Protein AF-A0A974MRX4-F1 (afdb_monomer)

pLDDT: mean 82.76, std 5.67, range [52.56, 91.94]

Organism: Campylobacter fetus (NCBI:txid196)

Structure (mmCIF, N/CA/C/O backbone):
data_AF-A0A974MRX4-F1
#
_entry.id   AF-A0A974MRX4-F1
#
loop_
_atom_site.group_PDB
_atom_site.id
_atom_site.type_symbol
_atom_site.label_atom_id
_atom_site.label_alt_id
_atom_site.label_comp_id
_atom_site.label_asym_id
_atom_site.label_entity_id
_atom_site.label_seq_id
_atom_site.pdbx_PDB_ins_code
_atom_site.Cartn_x
_atom_site.Cartn_y
_atom_site.Cartn_z
_atom_site.occupancy
_atom_site.B_iso_or_equiv
_atom_site.auth_seq_id
_atom_site.auth_comp_id
_atom_site.auth_asym_id
_atom_site.auth_atom_id
_atom_site.pdbx_PDB_model_num
ATOM 1 N N . MET A 1 1 ? -19.038 -5.194 18.016 1.00 66.44 1 MET A N 1
ATOM 2 C CA .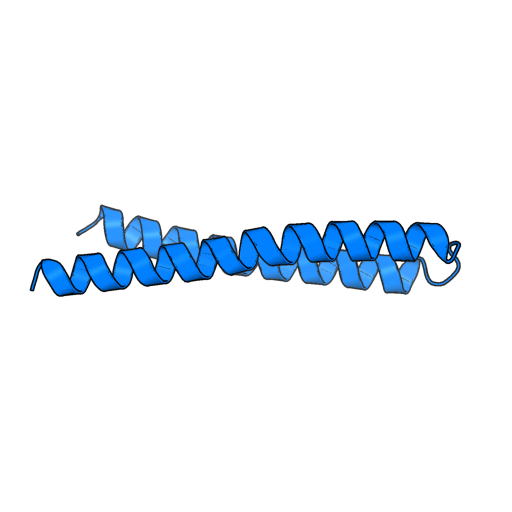 MET A 1 1 ? -17.631 -5.663 18.099 1.00 66.44 1 MET A CA 1
ATOM 3 C C . MET A 1 1 ? -17.225 -6.393 16.824 1.00 66.44 1 MET A C 1
ATOM 5 O O . MET A 1 1 ? -16.128 -6.158 16.343 1.00 66.44 1 MET A O 1
ATOM 9 N N . GLU A 1 2 ? -18.127 -7.189 16.250 1.00 80.88 2 GLU A N 1
ATOM 10 C CA . GLU A 1 2 ? -17.990 -7.872 14.954 1.00 80.88 2 GLU A CA 1
ATOM 11 C C . GLU A 1 2 ? -17.522 -6.957 13.806 1.00 80.88 2 GLU A C 1
ATOM 13 O O . GLU A 1 2 ? -16.448 -7.191 13.264 1.00 80.88 2 GLU A O 1
ATOM 18 N N . THR A 1 3 ? -18.183 -5.815 13.582 1.00 81.38 3 THR A N 1
ATOM 19 C CA . THR A 1 3 ? -17.803 -4.817 12.555 1.00 81.38 3 THR A CA 1
ATOM 20 C C . THR A 1 3 ? -16.358 -4.304 12.672 1.00 81.38 3 THR A C 1
ATOM 22 O O . THR A 1 3 ? -15.711 -3.996 11.679 1.00 81.38 3 THR A O 1
ATOM 25 N N . ILE A 1 4 ? -15.805 -4.214 13.890 1.00 8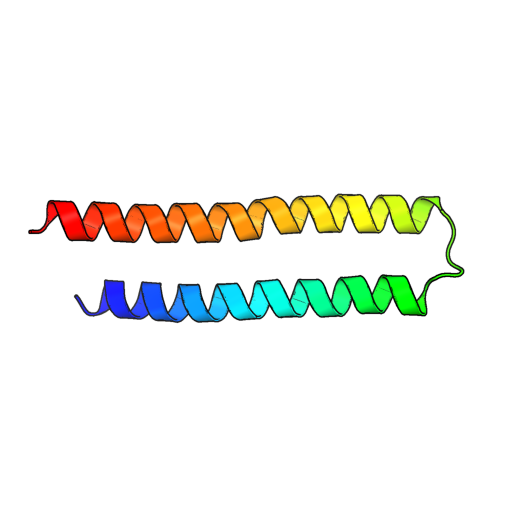1.75 4 ILE A N 1
ATOM 26 C CA . ILE A 1 4 ? -14.406 -3.790 14.093 1.00 81.75 4 ILE A CA 1
ATOM 27 C C . ILE A 1 4 ? -13.430 -4.914 13.754 1.00 81.75 4 ILE A C 1
ATOM 29 O O . ILE A 1 4 ? -12.330 -4.654 13.267 1.00 81.75 4 ILE A O 1
ATOM 33 N N . ASN A 1 5 ? -13.811 -6.160 14.025 1.00 84.31 5 ASN A N 1
ATOM 34 C CA . ASN A 1 5 ? -13.000 -7.315 13.667 1.00 84.31 5 ASN A CA 1
ATOM 35 C C . ASN A 1 5 ? -12.985 -7.520 12.147 1.00 84.31 5 ASN A C 1
ATOM 37 O O . ASN A 1 5 ? -11.921 -7.804 11.599 1.00 84.31 5 ASN A O 1
ATOM 41 N N . GLU A 1 6 ? -14.110 -7.277 11.471 1.00 85.62 6 GLU A N 1
ATOM 42 C CA . GLU A 1 6 ? -14.191 -7.213 10.008 1.00 85.62 6 GLU A CA 1
ATOM 43 C C . GLU A 1 6 ? -13.278 -6.116 9.453 1.00 85.62 6 GLU A C 1
ATOM 45 O O . GLU A 1 6 ? -12.379 -6.424 8.675 1.00 85.62 6 GLU A O 1
ATOM 50 N N . LEU A 1 7 ? -13.379 -4.875 9.954 1.00 83.69 7 LEU A N 1
ATOM 51 C CA . LEU A 1 7 ? -12.498 -3.776 9.525 1.00 83.69 7 LEU A CA 1
ATOM 52 C C . LEU A 1 7 ? -11.006 -4.094 9.723 1.00 83.69 7 LEU A C 1
ATOM 54 O O . LEU A 1 7 ? -10.166 -3.737 8.900 1.00 83.69 7 LEU A O 1
ATOM 58 N N . LYS A 1 8 ? -10.642 -4.767 10.823 1.00 83.62 8 LYS A N 1
ATOM 59 C CA . LYS A 1 8 ? -9.257 -5.208 11.068 1.00 83.62 8 LYS A CA 1
ATOM 60 C C . LYS A 1 8 ? -8.806 -6.279 10.073 1.00 83.62 8 LYS A C 1
ATOM 62 O O . LYS A 1 8 ? -7.642 -6.266 9.666 1.00 83.62 8 LYS A O 1
ATOM 67 N N . SER A 1 9 ? -9.696 -7.202 9.712 1.00 86.94 9 SER A N 1
ATOM 68 C CA . SER A 1 9 ? -9.441 -8.223 8.693 1.00 86.94 9 SER A CA 1
ATOM 69 C C . SER A 1 9 ? -9.234 -7.579 7.320 1.00 86.94 9 SER A C 1
ATOM 71 O O . SER A 1 9 ? -8.220 -7.832 6.665 1.00 86.94 9 SER A O 1
ATOM 73 N N . GLU A 1 10 ? -10.115 -6.653 6.938 1.00 85.19 10 GLU A N 1
ATOM 74 C CA . GLU A 1 10 ? -10.005 -5.898 5.689 1.00 85.19 10 GLU A CA 1
ATOM 75 C C . GLU A 1 10 ? -8.730 -5.055 5.637 1.00 85.19 10 GLU A C 1
ATOM 77 O O . GLU A 1 10 ? -8.023 -5.081 4.634 1.00 85.19 10 GLU A O 1
ATOM 82 N N . LEU A 1 11 ? -8.340 -4.395 6.733 1.00 86.62 11 LEU A N 1
ATOM 83 C CA . LEU A 1 11 ? -7.066 -3.670 6.806 1.00 86.62 11 LEU A CA 1
ATOM 84 C C . LEU A 1 11 ? -5.851 -4.575 6.583 1.00 86.62 11 LEU A C 1
ATOM 86 O O . LEU A 1 11 ? -4.869 -4.157 5.964 1.00 86.62 11 LEU A O 1
ATOM 90 N N . ARG A 1 12 ? -5.886 -5.815 7.086 1.00 86.75 12 ARG A N 1
ATOM 91 C CA . ARG A 1 12 ? -4.812 -6.788 6.845 1.00 86.75 12 ARG A CA 1
ATOM 92 C C . ARG A 1 12 ? -4.756 -7.172 5.367 1.00 86.75 12 ARG A C 1
ATOM 94 O O . ARG A 1 12 ? -3.656 -7.215 4.817 1.00 86.75 12 ARG A O 1
ATOM 101 N N . LEU A 1 13 ? -5.904 -7.411 4.735 1.00 86.31 13 LEU A N 1
ATOM 102 C CA . LEU A 1 13 ? -5.985 -7.677 3.298 1.00 86.31 13 LEU A CA 1
ATOM 103 C C . LEU A 1 13 ? -5.456 -6.487 2.489 1.00 86.31 13 LEU A C 1
ATOM 105 O O . LEU A 1 13 ? -4.617 -6.661 1.609 1.00 86.31 13 LEU A O 1
ATOM 109 N N . PHE A 1 14 ? -5.863 -5.272 2.851 1.00 83.25 14 PHE A N 1
ATOM 110 C CA . PHE A 1 14 ? -5.432 -4.038 2.204 1.00 83.25 14 PHE A CA 1
ATOM 111 C C . PHE A 1 14 ? -3.910 -3.872 2.261 1.00 83.25 14 PHE A C 1
ATOM 113 O O . PHE A 1 14 ? -3.275 -3.587 1.250 1.00 83.25 14 PHE A O 1
ATOM 120 N N . LYS A 1 15 ? -3.286 -4.163 3.411 1.00 84.31 15 LYS A N 1
ATOM 121 C CA . LYS A 1 15 ? -1.821 -4.185 3.545 1.00 84.31 15 LYS A CA 1
ATOM 122 C C . LYS A 1 15 ? -1.156 -5.165 2.568 1.00 84.31 15 LYS A C 1
ATOM 124 O O . LYS A 1 15 ? -0.115 -4.837 2.005 1.00 84.31 15 LYS A O 1
ATOM 129 N N . ILE A 1 16 ? -1.721 -6.360 2.386 1.00 88.06 16 ILE A N 1
ATOM 130 C CA . ILE A 1 16 ? -1.184 -7.369 1.458 1.00 88.06 16 ILE A CA 1
ATOM 131 C C . ILE A 1 16 ? -1.293 -6.872 0.014 1.00 88.06 16 ILE A C 1
ATOM 133 O O . ILE A 1 16 ? -0.316 -6.953 -0.726 1.00 88.06 16 ILE A O 1
ATOM 137 N N . VAL A 1 17 ? -2.445 -6.308 -0.364 1.00 85.19 17 VAL A N 1
ATOM 138 C CA . VAL A 1 17 ? -2.676 -5.733 -1.699 1.00 85.19 17 VAL A CA 1
ATOM 139 C C . VAL A 1 17 ? -1.678 -4.620 -1.996 1.00 85.19 17 VAL A C 1
ATOM 141 O O . VAL A 1 17 ? -1.077 -4.623 -3.067 1.00 85.19 17 VAL A O 1
ATOM 144 N N . ILE A 1 18 ? -1.440 -3.723 -1.031 1.00 82.38 18 ILE A N 1
ATOM 145 C CA . ILE A 1 18 ? -0.410 -2.687 -1.139 1.00 82.38 18 ILE A CA 1
ATOM 146 C C . ILE A 1 18 ? 0.925 -3.352 -1.480 1.00 82.38 18 ILE A C 1
ATOM 148 O O . ILE A 1 18 ? 1.453 -3.120 -2.561 1.00 82.38 18 ILE A O 1
ATOM 152 N N . ILE A 1 19 ? 1.431 -4.249 -0.629 1.00 85.75 19 ILE A N 1
ATOM 153 C CA . ILE A 1 19 ? 2.731 -4.915 -0.836 1.00 8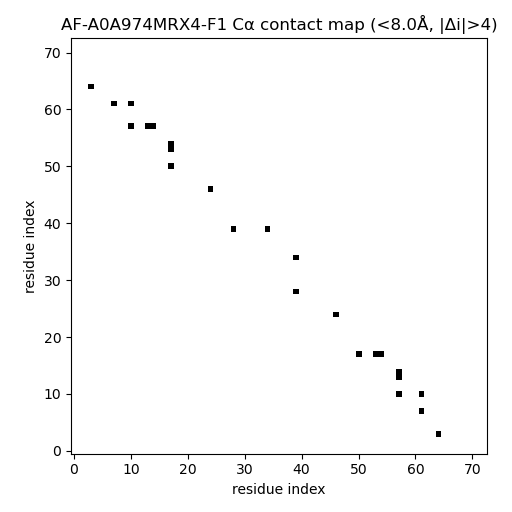5.75 19 ILE A CA 1
ATOM 154 C C . ILE A 1 19 ? 2.819 -5.615 -2.206 1.00 85.75 19 ILE A C 1
ATOM 156 O O . ILE A 1 19 ? 3.862 -5.550 -2.856 1.00 85.75 19 ILE A O 1
ATOM 160 N N . ALA A 1 20 ? 1.741 -6.250 -2.671 1.00 87.00 20 ALA A N 1
ATOM 161 C CA . ALA A 1 20 ? 1.705 -6.905 -3.976 1.00 87.00 20 ALA A CA 1
ATOM 162 C C . ALA A 1 20 ? 1.839 -5.907 -5.139 1.00 87.00 20 ALA A C 1
ATOM 164 O O . ALA A 1 20 ? 2.652 -6.127 -6.037 1.00 87.00 20 ALA A O 1
ATOM 165 N N . ILE A 1 21 ? 1.107 -4.788 -5.096 1.00 83.31 21 ILE A N 1
ATOM 166 C CA . ILE A 1 21 ? 1.233 -3.702 -6.081 1.00 83.31 21 ILE A CA 1
ATOM 167 C C . ILE A 1 21 ? 2.671 -3.166 -6.082 1.00 83.31 21 ILE A C 1
ATOM 169 O O . ILE A 1 21 ? 3.264 -3.014 -7.147 1.00 83.31 21 ILE A O 1
ATOM 173 N N . PHE A 1 22 ? 3.272 -2.976 -4.900 1.00 81.88 22 PHE A N 1
ATOM 174 C CA . PHE A 1 22 ? 4.683 -2.590 -4.764 1.00 81.88 22 PHE A CA 1
ATOM 175 C C . PHE A 1 22 ? 5.624 -3.557 -5.481 1.00 81.88 22 PHE A C 1
ATOM 177 O O . PHE A 1 22 ? 6.474 -3.126 -6.261 1.00 81.88 22 PHE A O 1
ATOM 184 N N . GLY A 1 23 ? 5.458 -4.857 -5.239 1.00 84.06 23 GLY A N 1
ATOM 185 C CA . GLY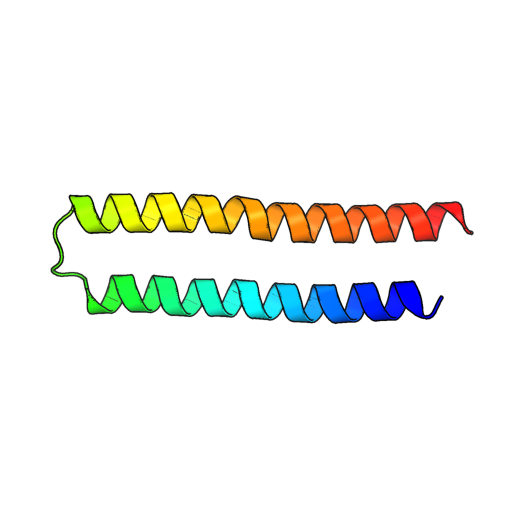 A 1 23 ? 6.275 -5.893 -5.863 1.00 84.06 23 GLY A CA 1
ATOM 186 C C . GLY A 1 23 ? 6.161 -5.889 -7.387 1.00 84.06 23 GLY A C 1
ATOM 187 O O . GLY A 1 23 ? 7.181 -5.880 -8.072 1.00 84.06 23 GLY A O 1
ATOM 188 N N . ILE A 1 24 ? 4.937 -5.830 -7.919 1.00 85.19 24 ILE A N 1
ATOM 189 C CA . ILE A 1 24 ? 4.685 -5.802 -9.369 1.00 85.19 24 ILE A CA 1
ATOM 190 C C . ILE A 1 24 ? 5.307 -4.554 -10.001 1.00 85.19 24 ILE A C 1
ATOM 192 O O . ILE A 1 24 ? 5.934 -4.644 -11.056 1.00 85.19 24 ILE A O 1
ATOM 196 N N . CYS A 1 25 ? 5.187 -3.395 -9.352 1.00 80.69 25 CYS A N 1
ATOM 197 C CA . CYS A 1 25 ? 5.736 -2.155 -9.883 1.00 80.69 25 CYS A CA 1
ATOM 198 C C . CYS A 1 25 ? 7.273 -2.136 -9.899 1.00 80.69 25 CYS A C 1
ATOM 200 O O . CYS A 1 25 ? 7.874 -1.700 -10.880 1.00 80.69 25 CYS A O 1
ATOM 202 N N . LEU A 1 2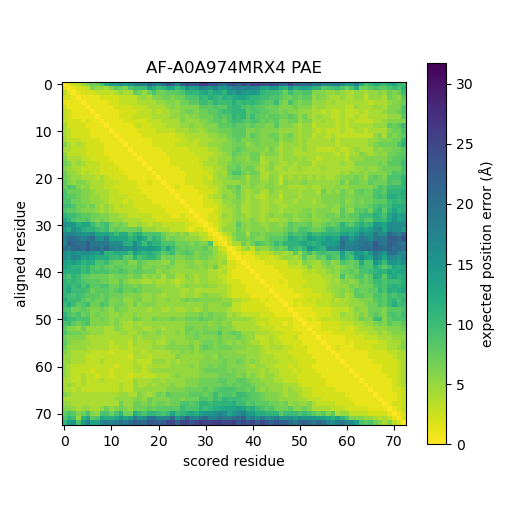6 ? 7.921 -2.650 -8.850 1.00 81.44 26 LEU A N 1
ATOM 203 C CA . LEU A 1 26 ? 9.381 -2.796 -8.812 1.00 81.44 26 LEU A CA 1
ATOM 204 C C . LEU A 1 26 ? 9.881 -3.814 -9.844 1.00 81.44 26 LEU A C 1
ATOM 206 O O . LEU A 1 26 ? 10.903 -3.598 -10.500 1.00 81.44 26 LEU A O 1
ATOM 210 N N . PHE A 1 27 ? 9.139 -4.906 -10.024 1.00 85.06 27 PHE A N 1
ATOM 211 C CA . PHE A 1 27 ? 9.422 -5.901 -11.051 1.00 85.06 27 PHE A CA 1
ATOM 212 C C . PHE A 1 27 ? 9.319 -5.292 -12.454 1.00 85.06 27 PHE A C 1
ATOM 214 O O . PHE A 1 27 ? 10.236 -5.454 -13.255 1.00 85.06 27 PHE A O 1
ATOM 221 N N . TYR A 1 28 ? 8.268 -4.512 -12.730 1.00 82.94 28 TYR A N 1
ATOM 222 C CA . TYR A 1 28 ? 8.109 -3.802 -14.000 1.00 82.94 28 TYR A CA 1
ATOM 223 C C . TYR A 1 28 ? 9.315 -2.903 -14.307 1.00 82.94 28 TYR A C 1
ATOM 225 O O . TYR A 1 28 ? 9.860 -2.988 -15.406 1.00 82.94 28 TYR A O 1
ATOM 233 N N . LEU A 1 29 ? 9.780 -2.115 -13.331 1.00 79.25 29 LEU A N 1
ATOM 234 C CA . LEU A 1 29 ? 10.960 -1.252 -13.485 1.00 79.25 29 LEU A CA 1
ATOM 235 C C . LEU A 1 29 ? 12.248 -2.036 -13.753 1.00 79.25 29 LEU A C 1
ATOM 237 O O . LEU A 1 29 ? 13.115 -1.555 -14.479 1.00 79.25 29 LEU A O 1
ATOM 241 N N . THR A 1 30 ? 12.362 -3.232 -13.177 1.00 80.75 30 THR A N 1
ATOM 242 C CA . THR A 1 30 ? 13.523 -4.109 -13.364 1.00 80.75 30 THR A CA 1
ATOM 243 C C . THR A 1 30 ? 13.534 -4.710 -14.770 1.00 80.75 30 THR A C 1
ATOM 245 O O . THR A 1 30 ? 14.577 -4.739 -15.410 1.00 80.75 30 THR A O 1
ATOM 248 N N . PHE A 1 31 ? 12.378 -5.149 -15.275 1.00 82.75 31 PHE A N 1
ATOM 249 C CA . PHE A 1 31 ? 12.251 -5.744 -16.613 1.00 82.75 31 PHE A CA 1
ATOM 250 C C . PHE A 1 31 ? 12.286 -4.718 -17.746 1.00 82.75 31 PHE A C 1
ATOM 252 O O . PHE A 1 31 ? 12.705 -5.039 -18.852 1.00 82.75 31 PHE A O 1
ATOM 259 N N . HIS A 1 32 ? 11.861 -3.487 -17.475 1.00 82.00 32 HIS A N 1
ATOM 260 C CA . HIS A 1 32 ? 11.830 -2.399 -18.450 1.00 82.00 32 HIS A CA 1
ATOM 261 C C . HIS A 1 32 ? 12.945 -1.380 -18.179 1.00 82.00 32 HIS A C 1
ATOM 263 O O . HIS A 1 32 ? 12.786 -0.178 -18.410 1.00 82.00 32 HIS A O 1
ATOM 269 N N . SER A 1 33 ? 14.102 -1.856 -17.704 1.00 74.50 33 SER A N 1
ATOM 270 C CA . SER A 1 33 ? 15.288 -1.033 -17.433 1.00 74.50 33 SER A CA 1
ATOM 271 C C . SER A 1 33 ? 15.796 -0.277 -18.657 1.00 74.50 33 SER A C 1
ATOM 273 O O . SER A 1 33 ? 16.515 0.706 -18.497 1.00 74.50 33 SER A O 1
ATOM 275 N N . ASP A 1 34 ? 15.384 -0.679 -19.856 1.00 82.38 34 ASP A N 1
ATOM 276 C CA . ASP A 1 34 ? 15.826 -0.094 -21.122 1.00 82.38 34 ASP 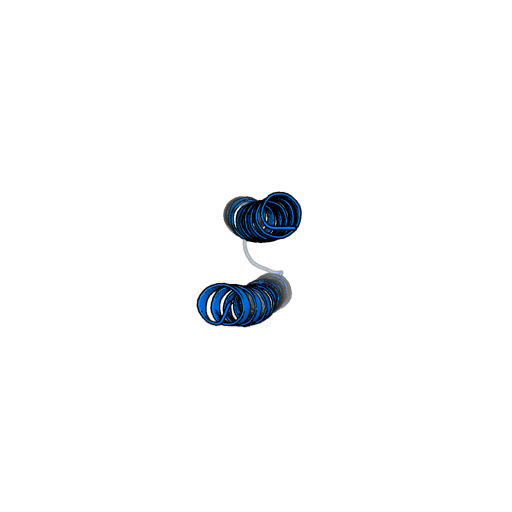A CA 1
ATOM 277 C C . ASP A 1 34 ? 14.819 0.927 -21.682 1.00 82.38 34 ASP A C 1
ATOM 279 O O . ASP A 1 34 ? 15.097 1.592 -22.678 1.00 82.38 34 ASP A O 1
ATOM 283 N N . GLN A 1 35 ? 13.660 1.110 -21.028 1.00 77.62 35 GLN A N 1
ATOM 284 C CA . GLN A 1 35 ? 12.704 2.164 -21.387 1.00 77.62 35 GLN A CA 1
ATOM 285 C C . GLN A 1 35 ? 13.288 3.567 -21.162 1.00 77.62 35 GLN A C 1
ATOM 287 O O . GLN A 1 35 ? 14.190 3.778 -20.336 1.00 77.62 35 GLN A O 1
ATOM 292 N N . GLY A 1 36 ? 12.737 4.543 -21.888 1.00 79.31 36 GLY A N 1
ATOM 293 C CA . GLY A 1 36 ? 13.143 5.939 -21.804 1.00 79.31 36 GLY A CA 1
ATOM 294 C C . GLY A 1 36 ? 13.035 6.495 -20.382 1.00 79.31 36 GLY A C 1
ATOM 295 O O . GLY A 1 36 ? 12.181 6.101 -19.588 1.00 79.31 36 GLY A O 1
ATOM 296 N N . ILE A 1 37 ? 13.917 7.441 -20.048 1.00 79.44 37 ILE A N 1
ATOM 297 C CA . ILE A 1 37 ? 13.961 8.079 -18.719 1.00 79.44 37 ILE A CA 1
ATOM 298 C C . ILE A 1 37 ? 12.607 8.717 -18.366 1.00 79.44 37 ILE A C 1
ATOM 300 O O . ILE A 1 37 ? 12.174 8.636 -17.220 1.00 79.44 37 ILE A O 1
ATOM 304 N N . PHE A 1 38 ? 11.922 9.304 -19.352 1.00 75.62 38 PHE A N 1
ATOM 305 C CA . PHE A 1 38 ? 10.614 9.931 -19.167 1.00 75.62 38 PHE A CA 1
ATOM 306 C C . PHE A 1 38 ? 9.546 8.936 -18.684 1.00 75.62 38 PHE A C 1
ATOM 308 O O . PHE A 1 38 ? 8.884 9.202 -17.683 1.00 75.62 38 PHE A O 1
ATOM 315 N N . ASP A 1 39 ? 9.449 7.757 -19.307 1.00 77.50 39 ASP A N 1
ATOM 316 C CA . ASP A 1 39 ? 8.464 6.729 -18.939 1.00 77.50 39 ASP A CA 1
ATOM 317 C C . ASP A 1 39 ? 8.679 6.226 -17.508 1.00 77.50 39 ASP A C 1
ATOM 319 O O . ASP A 1 39 ? 7.728 6.051 -16.744 1.00 77.50 39 ASP A O 1
ATOM 323 N N . LYS A 1 40 ? 9.945 6.076 -17.101 1.00 78.75 40 LYS A N 1
ATOM 324 C CA . LYS A 1 40 ? 10.308 5.695 -15.730 1.00 78.75 40 LYS A CA 1
ATOM 325 C C . LYS A 1 40 ? 9.928 6.766 -14.716 1.00 78.75 40 LYS A C 1
ATOM 327 O O . LYS A 1 40 ? 9.436 6.425 -13.644 1.00 78.75 40 LYS A O 1
ATOM 332 N N . VAL A 1 41 ? 10.134 8.046 -15.035 1.00 80.88 41 VAL A N 1
ATOM 333 C CA . VAL A 1 41 ? 9.735 9.160 -14.160 1.00 80.88 41 VAL A CA 1
ATOM 334 C C . VAL A 1 41 ? 8.215 9.210 -14.021 1.00 80.88 41 VAL A C 1
ATOM 336 O O . VAL A 1 41 ? 7.726 9.240 -12.896 1.00 80.88 41 VAL A O 1
ATOM 339 N N . CYS A 1 42 ? 7.462 9.132 -15.123 1.00 81.06 42 CYS A N 1
ATOM 340 C CA . CYS A 1 42 ? 5.998 9.088 -15.086 1.00 81.06 42 CYS A CA 1
ATOM 341 C C . CYS A 1 42 ? 5.484 7.903 -14.259 1.00 81.06 42 CYS A C 1
ATOM 343 O O . CYS A 1 42 ? 4.605 8.076 -13.411 1.00 81.06 42 CYS A O 1
ATOM 345 N N . PHE A 1 43 ? 6.071 6.721 -14.455 1.00 83.31 43 PHE A N 1
ATOM 346 C CA . PHE A 1 43 ? 5.743 5.531 -13.682 1.00 83.31 43 PHE A CA 1
ATOM 347 C C . PHE A 1 43 ? 6.033 5.718 -12.189 1.00 83.31 43 PHE A C 1
ATOM 349 O O . PHE A 1 43 ? 5.161 5.462 -11.364 1.00 83.31 43 PHE A O 1
ATOM 356 N N . LEU A 1 44 ? 7.224 6.206 -11.827 1.00 81.31 44 LEU A N 1
ATOM 357 C CA . LEU A 1 44 ? 7.616 6.442 -10.434 1.00 81.31 44 LEU A CA 1
ATOM 358 C C . LEU A 1 44 ? 6.758 7.519 -9.760 1.00 81.31 44 LEU A C 1
ATOM 360 O O . LEU A 1 44 ? 6.410 7.367 -8.592 1.00 81.31 44 LEU A O 1
ATOM 364 N N . SER A 1 45 ? 6.381 8.581 -10.475 1.00 81.81 45 SER A N 1
ATOM 365 C CA . SER A 1 45 ? 5.485 9.620 -9.957 1.00 81.81 45 SER A CA 1
ATOM 366 C C . SER A 1 45 ? 4.080 9.078 -9.697 1.00 81.81 45 SER A C 1
ATOM 368 O O . SER A 1 45 ? 3.526 9.311 -8.623 1.00 81.81 45 SER A O 1
ATOM 370 N N . PHE A 1 46 ? 3.516 8.311 -10.635 1.00 81.38 46 PHE A N 1
ATOM 371 C CA . PHE A 1 46 ? 2.214 7.668 -10.448 1.00 81.38 46 PHE A CA 1
ATOM 372 C C . PHE A 1 46 ? 2.252 6.624 -9.324 1.00 81.38 46 PHE A C 1
ATOM 374 O O . PHE A 1 46 ? 1.370 6.583 -8.466 1.00 81.38 46 PHE A O 1
ATOM 381 N N . PHE A 1 47 ? 3.319 5.828 -9.275 1.00 81.38 47 PHE A N 1
ATOM 382 C CA . PHE A 1 47 ? 3.562 4.849 -8.226 1.00 81.38 47 PHE A CA 1
ATOM 383 C C . PHE A 1 47 ? 3.676 5.497 -6.845 1.00 81.38 47 PHE A C 1
ATOM 385 O O . PHE A 1 47 ? 3.015 5.052 -5.910 1.00 81.38 47 PHE A O 1
ATOM 392 N N . GLY A 1 48 ? 4.444 6.581 -6.719 1.00 81.50 48 GLY A N 1
ATOM 393 C CA . GLY A 1 48 ? 4.573 7.345 -5.478 1.00 81.50 48 GLY A CA 1
ATOM 394 C C . GLY A 1 48 ? 3.260 8.006 -5.044 1.00 81.50 48 GLY A C 1
ATOM 395 O O . GLY A 1 48 ? 2.948 8.040 -3.854 1.00 81.50 48 GLY A O 1
ATOM 396 N N . TYR A 1 49 ? 2.446 8.470 -5.995 1.00 82.94 49 TYR A N 1
ATOM 397 C CA . TYR A 1 49 ? 1.111 8.998 -5.711 1.00 82.94 49 TYR A CA 1
ATOM 398 C C . TYR A 1 49 ? 0.184 7.917 -5.133 1.00 82.94 49 TYR A C 1
ATOM 400 O O . TYR A 1 49 ? -0.399 8.103 -4.061 1.00 82.94 49 TYR A O 1
ATOM 408 N N . LEU A 1 50 ? 0.099 6.754 -5.788 1.00 79.38 50 LEU A N 1
ATOM 409 C CA . LEU A 1 50 ? -0.670 5.619 -5.272 1.00 79.38 50 LEU A CA 1
ATOM 410 C C . LEU A 1 50 ? -0.131 5.170 -3.908 1.00 79.38 50 LEU A C 1
ATOM 412 O O . LEU A 1 50 ? -0.907 4.997 -2.969 1.00 79.38 50 LEU A O 1
ATOM 416 N N . GLN A 1 51 ? 1.192 5.059 -3.766 1.00 77.31 51 GLN A N 1
ATOM 417 C CA . GLN A 1 51 ? 1.855 4.717 -2.509 1.00 77.31 51 GLN A CA 1
ATOM 418 C C . GLN A 1 51 ? 1.342 5.566 -1.357 1.00 77.31 51 GLN A C 1
ATOM 420 O O . GLN A 1 51 ? 0.922 5.040 -0.326 1.00 77.31 51 GLN A O 1
ATOM 425 N N . TYR A 1 52 ? 1.381 6.880 -1.550 1.00 83.44 52 TYR A N 1
ATOM 426 C CA . TYR A 1 52 ? 1.001 7.840 -0.538 1.00 83.44 52 TYR A CA 1
ATOM 427 C C . TYR A 1 52 ? -0.452 7.639 -0.108 1.00 83.44 52 TYR A C 1
ATOM 429 O O . TYR A 1 52 ? -0.714 7.472 1.082 1.00 83.44 52 TYR A O 1
ATOM 437 N N . HIS A 1 53 ? -1.389 7.567 -1.056 1.00 82.06 53 HIS A N 1
ATOM 438 C CA . HIS A 1 53 ? -2.811 7.436 -0.738 1.00 82.06 53 HIS A CA 1
ATOM 439 C C . HIS A 1 53 ? -3.154 6.118 -0.042 1.00 82.06 53 HIS A C 1
ATOM 441 O O . HIS A 1 53 ? -3.889 6.115 0.947 1.00 82.06 53 HIS A O 1
ATOM 447 N N . PHE A 1 54 ? -2.591 5.004 -0.508 1.00 81.19 54 PHE A N 1
ATOM 448 C CA . PHE A 1 54 ? -2.851 3.694 0.078 1.00 81.19 54 PHE A CA 1
ATOM 449 C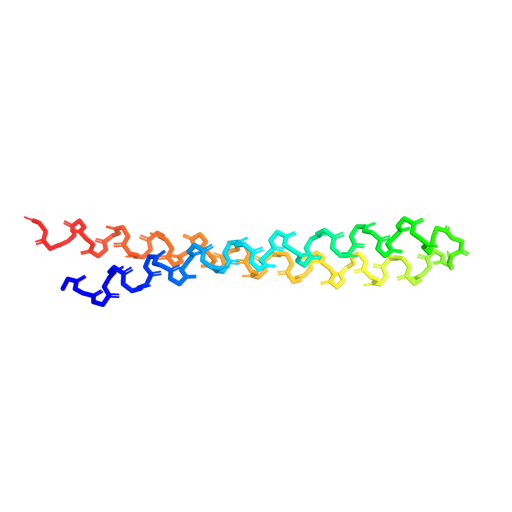 C . PHE A 1 54 ? -2.225 3.541 1.473 1.00 81.19 54 PHE A C 1
ATOM 451 O O . PHE A 1 54 ? -2.870 3.023 2.389 1.00 81.19 54 PHE A O 1
ATOM 458 N N . ILE A 1 55 ? -0.989 4.017 1.663 1.00 83.25 55 ILE A N 1
ATOM 459 C CA . ILE A 1 55 ? -0.300 3.960 2.959 1.00 83.25 55 ILE A CA 1
ATOM 460 C C . ILE A 1 55 ? -0.971 4.894 3.967 1.00 83.25 55 ILE A C 1
ATOM 462 O O . ILE A 1 55 ? -1.269 4.463 5.084 1.00 83.25 55 ILE A O 1
ATOM 466 N N . MET A 1 56 ? -1.244 6.144 3.582 1.00 86.12 56 MET A N 1
ATOM 467 C CA . MET A 1 56 ? -1.927 7.102 4.453 1.00 86.12 56 MET A CA 1
ATOM 468 C C . MET A 1 56 ? -3.318 6.605 4.833 1.00 86.12 56 MET A C 1
ATOM 470 O O . MET A 1 56 ? -3.646 6.599 6.016 1.00 86.12 56 MET A O 1
ATOM 474 N N . GLY A 1 57 ? -4.097 6.104 3.868 1.00 84.38 57 GLY A N 1
ATOM 475 C CA . GLY A 1 57 ? -5.410 5.516 4.133 1.00 84.38 57 GLY A CA 1
ATOM 476 C C . GLY A 1 57 ? -5.335 4.380 5.154 1.00 84.38 57 GLY A C 1
ATOM 477 O O . GLY A 1 57 ? -6.043 4.404 6.155 1.00 84.38 57 GLY A O 1
ATOM 478 N N . TYR A 1 58 ? -4.404 3.436 4.979 1.00 87.19 58 TYR A N 1
ATOM 479 C CA . TYR A 1 58 ? -4.205 2.342 5.934 1.00 87.19 58 TYR A CA 1
ATOM 480 C C . TYR A 1 58 ? -3.886 2.838 7.356 1.00 87.19 58 TYR A C 1
ATOM 482 O O . TYR A 1 58 ? -4.467 2.348 8.331 1.00 87.19 58 TYR A O 1
ATOM 490 N N . PHE A 1 59 ? -2.964 3.797 7.502 1.00 87.69 59 PHE A N 1
ATOM 491 C CA . PHE A 1 59 ? -2.572 4.307 8.818 1.00 87.69 59 PHE A CA 1
ATOM 492 C C . PHE A 1 59 ? -3.677 5.126 9.486 1.00 87.69 59 PHE A C 1
ATOM 494 O O . PHE A 1 59 ? -3.930 4.919 10.676 1.00 87.69 59 PHE A O 1
ATOM 501 N N . GLU A 1 60 ? -4.362 5.994 8.742 1.00 88.50 60 GLU A N 1
ATOM 502 C CA . GLU A 1 60 ? -5.476 6.792 9.260 1.00 88.50 60 GLU A CA 1
ATOM 503 C C . GLU A 1 60 ? -6.651 5.901 9.677 1.00 88.50 60 GLU A C 1
ATOM 505 O O . GLU A 1 60 ? -7.166 6.042 10.786 1.00 88.50 60 GLU A O 1
ATOM 510 N N . THR A 1 61 ? -7.015 4.893 8.877 1.00 88.19 61 THR A N 1
ATOM 511 C CA . THR A 1 61 ? -8.067 3.938 9.255 1.00 88.19 61 THR A CA 1
ATOM 512 C C . THR A 1 61 ? -7.667 3.122 10.486 1.00 88.19 61 THR A C 1
ATOM 514 O O . THR A 1 61 ? -8.461 2.97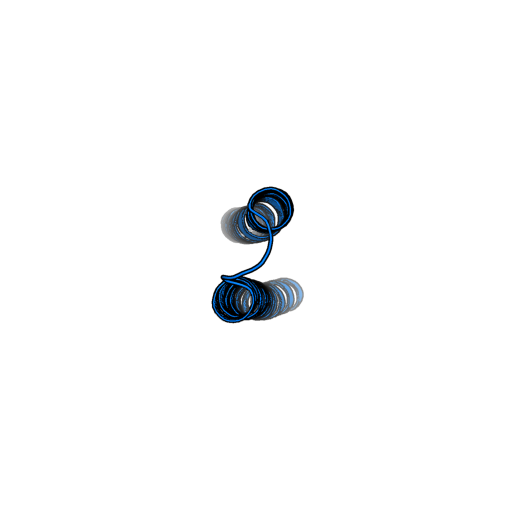5 11.418 1.00 88.19 61 THR A O 1
ATOM 517 N N . LYS A 1 62 ? -6.419 2.638 10.568 1.00 89.00 62 LYS A N 1
ATOM 518 C CA . LYS A 1 62 ? -5.919 1.935 11.763 1.00 89.00 62 LYS A CA 1
ATOM 519 C C . LYS A 1 62 ? -5.978 2.824 13.011 1.00 89.00 62 LYS A C 1
ATOM 521 O O . LYS A 1 62 ? -6.341 2.346 14.089 1.00 89.00 62 LYS A O 1
ATOM 526 N N . ARG A 1 63 ? -5.618 4.102 12.878 1.00 90.69 63 ARG A N 1
ATOM 527 C CA . ARG A 1 63 ? -5.677 5.093 13.958 1.00 90.69 63 ARG A CA 1
ATOM 528 C C . ARG A 1 63 ? -7.120 5.360 14.391 1.00 90.69 63 ARG A C 1
ATOM 530 O O . ARG A 1 63 ? -7.386 5.342 15.589 1.00 90.69 63 ARG A O 1
ATOM 537 N N . ALA A 1 64 ? -8.042 5.541 13.448 1.00 88.69 64 ALA A N 1
ATOM 538 C CA . ALA A 1 64 ? -9.459 5.760 13.731 1.00 88.69 64 ALA A CA 1
ATOM 539 C C . ALA A 1 64 ? -10.079 4.585 14.506 1.00 88.69 64 ALA A C 1
ATOM 541 O O . ALA A 1 64 ? -10.747 4.799 15.517 1.00 88.69 64 ALA A O 1
ATOM 542 N N . ILE A 1 65 ? -9.781 3.341 14.103 1.00 88.44 65 ILE A N 1
ATOM 543 C CA . ILE A 1 65 ? -10.212 2.138 14.834 1.00 88.44 65 ILE A CA 1
ATOM 544 C C . ILE A 1 65 ? -9.695 2.159 16.274 1.00 88.44 65 ILE A C 1
ATOM 546 O O . ILE A 1 65 ? -10.447 1.852 17.197 1.00 88.44 65 ILE A O 1
ATOM 550 N N . LYS A 1 66 ? -8.415 2.499 16.473 1.00 88.81 66 LYS A N 1
ATOM 551 C CA . LYS A 1 66 ? -7.806 2.542 17.807 1.00 88.81 66 LYS A CA 1
ATOM 552 C C . LYS A 1 66 ? -8.515 3.559 18.708 1.00 88.81 66 LYS A C 1
ATOM 554 O O . LYS A 1 66 ? -8.946 3.180 19.790 1.00 88.81 66 LYS A O 1
ATOM 559 N N . ILE A 1 67 ? -8.696 4.793 18.233 1.00 91.94 67 ILE A N 1
ATOM 560 C CA . ILE A 1 67 ? -9.382 5.863 18.979 1.00 91.94 67 ILE A CA 1
ATOM 561 C C . ILE A 1 67 ? -10.802 5.432 19.358 1.00 91.94 67 ILE A C 1
ATOM 563 O O . ILE A 1 67 ? -11.218 5.591 20.502 1.00 91.94 67 ILE A O 1
ATOM 567 N N . TYR A 1 68 ? -11.539 4.840 18.417 1.00 87.75 68 TYR A N 1
ATOM 568 C CA . TYR A 1 68 ? -12.894 4.368 18.681 1.00 87.75 68 TYR A CA 1
ATOM 569 C C . TYR A 1 68 ? -12.942 3.264 19.750 1.00 87.75 68 TYR A C 1
ATOM 571 O O . TYR A 1 68 ? -13.857 3.238 20.570 1.00 87.75 68 TYR A O 1
ATOM 579 N N . MET A 1 69 ? -11.973 2.339 19.749 1.00 85.75 69 MET A N 1
ATOM 580 C CA . MET A 1 69 ? -11.890 1.298 20.779 1.00 85.75 69 MET A CA 1
ATOM 581 C C . MET A 1 69 ? -11.583 1.881 22.164 1.00 85.75 69 MET A C 1
ATOM 583 O O . MET A 1 69 ? -12.156 1.408 23.138 1.00 85.75 69 MET A O 1
ATOM 587 N N . GLU A 1 70 ? -10.727 2.902 22.241 1.00 90.75 70 GLU A N 1
ATOM 588 C CA . GLU A 1 70 ? -10.362 3.587 23.491 1.00 90.75 70 GLU A CA 1
ATOM 589 C C . GLU A 1 70 ? -11.520 4.420 24.065 1.00 90.75 70 GLU A C 1
ATOM 591 O O . GLU A 1 70 ? -11.677 4.479 25.275 1.00 90.75 70 GLU A O 1
ATOM 596 N N . GLN A 1 71 ? -12.370 5.018 23.222 1.00 84.56 71 GLN A N 1
ATOM 597 C CA . GLN A 1 71 ? -13.534 5.809 23.662 1.00 84.56 71 GLN A CA 1
ATOM 598 C C . GLN A 1 71 ? -14.721 4.974 24.170 1.00 84.56 71 GLN A C 1
ATOM 600 O O . GLN A 1 71 ? -15.665 5.528 24.731 1.00 84.56 71 GLN A O 1
ATOM 605 N N . ARG A 1 72 ? -14.727 3.661 23.914 1.00 68.56 72 ARG A N 1
ATOM 606 C CA . ARG A 1 72 ? -15.781 2.734 24.363 1.00 68.56 72 ARG A CA 1
ATOM 607 C C . ARG A 1 72 ? -15.383 1.884 25.574 1.00 68.56 72 ARG A C 1
ATOM 609 O O . ARG A 1 72 ? -16.181 1.035 25.975 1.00 68.56 72 ARG A O 1
ATOM 616 N N . GLN A 1 73 ? -14.176 2.077 26.102 1.00 52.56 73 GLN A N 1
ATOM 617 C CA . GLN A 1 73 ? -13.725 1.538 27.389 1.00 52.56 73 GLN A CA 1
ATOM 618 C C . GLN A 1 73 ? -13.919 2.585 28.482 1.00 52.56 73 GLN A C 1
ATOM 620 O O . GLN A 1 73 ? -14.202 2.155 29.619 1.00 52.56 73 GLN A O 1
#

Sequence (73 aa):
METINELKSELRLFKIVIIAIFGICLFYLTFHSDQGIFDKVCFLSFFGYLQYHFIMGYFETKRAIKIYMEQRQ

Solvent-accessible surface area (backbone atoms only — not comparable to full-atom values): 4122 Å² total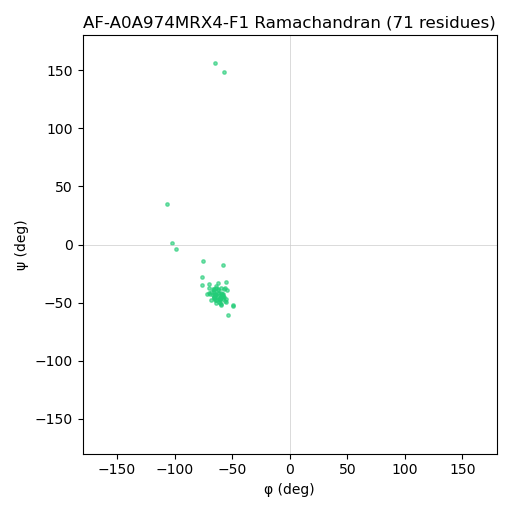; per-residue (Å²): 112,66,71,58,53,49,53,53,51,50,52,51,51,48,52,51,52,50,53,50,53,52,50,54,53,54,48,49,52,64,77,47,66,84,57,57,71,65,60,52,49,54,50,51,52,54,49,52,52,52,48,49,55,56,51,50,49,52,52,53,52,54,49,52,54,50,54,55,56,61,76,75,108

Nearest PDB structures (foldseek):
  8szz-assembly1_R  TM=8.282E-01  e=6.976E+00  synthetic construct
  8szz-assembly1_p  TM=8.241E-01  e=6.976E+00  synthetic construct

Mean predicted aligned error: 5.93 Å

Foldseek 3Di:
DVVLVVLVVVLVVLVVVLVVVVVVLVVVCVVVVVDDPVVVVVSVVVNVVVNCVSVVVSVVSVVVSVVVVVVVD

Radius of gyration: 16.9 Å; Cα contacts (8 Å, |Δi|>4): 12; chains: 1; bounding box: 34×18×49 Å

Secondary structure (DSSP, 8-state):
-HHHHHHHHHHHHHHHHHHHHHHHHHHHHHHTTTS-HHHHHHHHHHHHHHHHHHHHHHHHHHHHHHHHHHHT-